Protein AF-A0A7S3W516-F1 (afdb_monomer_lite)

Radius of gyration: 30.5 Å; chains: 1; bounding box: 73×42×87 Å

pLDDT: mean 74.87, std 17.74, range [42.47, 96.94]

Foldseek 3Di:
DPPVVVVVVVVVVVVVVVVPDDDPPPPPDPPDDPDDLVVLVVLLVVLVVLLVVLVVVQVVVVVVCVVVVHDCDDDDPVSVVSNVVSVVSNVVSVVVNPPDPPPPPVVVVVVPDDPVNVVPDVVDDDPPDDDDD

Structure (mmCIF, N/CA/C/O backbone):
data_AF-A0A7S3W516-F1
#
_entry.id   AF-A0A7S3W516-F1
#
loop_
_atom_site.group_PDB
_atom_site.id
_atom_site.type_symbol
_atom_site.label_atom_id
_atom_site.label_alt_id
_atom_site.label_comp_id
_atom_site.label_asym_id
_atom_site.label_entity_id
_atom_site.label_seq_id
_atom_site.pdbx_PDB_ins_code
_atom_site.Cartn_x
_atom_site.Cartn_y
_atom_site.Cartn_z
_atom_site.occupancy
_atom_site.B_iso_or_equiv
_atom_site.auth_seq_id
_atom_site.auth_comp_id
_atom_site.auth_asym_id
_atom_site.auth_atom_id
_atom_site.pdbx_PDB_model_num
ATOM 1 N N . SER A 1 1 ? 33.590 -25.329 -58.283 1.00 51.53 1 SER A N 1
ATOM 2 C CA . SER A 1 1 ? 32.890 -24.061 -57.970 1.00 51.53 1 SER A CA 1
ATOM 3 C C . SER A 1 1 ? 31.579 -24.236 -57.178 1.00 51.53 1 SER A C 1
ATOM 5 O O . SER A 1 1 ? 31.190 -23.356 -56.424 1.00 51.53 1 SER A O 1
ATOM 7 N N . THR A 1 2 ? 30.899 -25.387 -57.240 1.00 47.38 2 THR A N 1
ATOM 8 C CA . THR A 1 2 ? 29.562 -25.606 -56.634 1.00 47.38 2 THR A CA 1
ATOM 9 C C . THR A 1 2 ? 29.532 -25.837 -55.112 1.00 47.38 2 THR A C 1
ATOM 11 O O . THR A 1 2 ? 28.496 -25.636 -54.482 1.00 47.38 2 THR A O 1
ATOM 14 N N . ARG A 1 3 ? 30.657 -26.202 -54.480 1.00 44.75 3 ARG A N 1
ATOM 15 C CA . ARG A 1 3 ? 30.704 -26.583 -53.051 1.00 44.75 3 ARG A CA 1
ATOM 16 C C . ARG A 1 3 ? 30.733 -25.391 -52.072 1.00 44.75 3 ARG A C 1
ATOM 18 O O . ARG A 1 3 ? 30.340 -25.543 -50.919 1.00 44.75 3 ARG A O 1
ATOM 25 N N . LEU A 1 4 ? 31.140 -24.200 -52.527 1.00 47.53 4 LEU A N 1
ATOM 26 C CA . LEU A 1 4 ? 31.179 -22.979 -51.700 1.00 47.53 4 LEU A CA 1
ATOM 27 C C . LEU A 1 4 ? 29.794 -22.338 -51.514 1.00 47.53 4 LEU A C 1
ATOM 29 O O . LEU A 1 4 ? 29.487 -21.852 -50.428 1.00 47.53 4 LEU A O 1
ATOM 33 N N . ARG A 1 5 ? 28.920 -22.416 -52.526 1.00 47.72 5 ARG A N 1
ATOM 34 C CA . ARG A 1 5 ? 27.558 -21.856 -52.471 1.00 47.72 5 ARG A CA 1
ATOM 35 C C . ARG A 1 5 ? 26.639 -22.629 -51.513 1.00 47.72 5 ARG A C 1
ATOM 37 O O . ARG A 1 5 ? 25.768 -22.042 -50.887 1.00 47.72 5 ARG A O 1
ATOM 44 N N . SER A 1 6 ? 26.872 -23.930 -51.329 1.00 44.97 6 SER A N 1
ATOM 45 C CA . SER A 1 6 ? 26.084 -24.740 -50.387 1.00 44.97 6 SER A CA 1
ATOM 46 C C . SER A 1 6 ? 26.412 -24.434 -48.920 1.00 44.97 6 SER A C 1
ATOM 48 O O . SER A 1 6 ? 25.537 -24.522 -48.061 1.00 44.97 6 SER A O 1
ATOM 50 N N . ARG A 1 7 ? 27.658 -24.031 -48.620 1.00 48.19 7 ARG A N 1
ATOM 51 C CA . ARG A 1 7 ? 28.064 -23.629 -47.263 1.00 48.19 7 ARG A CA 1
ATOM 52 C C . ARG A 1 7 ? 27.474 -22.280 -46.860 1.00 48.19 7 ARG A C 1
ATOM 54 O O . ARG A 1 7 ? 27.042 -22.150 -45.719 1.00 48.19 7 ARG A O 1
ATOM 61 N N . SER A 1 8 ? 27.394 -21.311 -47.777 1.00 48.34 8 SER A N 1
ATOM 62 C CA . SER A 1 8 ? 26.785 -20.011 -47.468 1.00 48.34 8 SER A CA 1
ATOM 63 C C . SER A 1 8 ? 25.295 -20.150 -47.151 1.00 48.34 8 SER A C 1
ATOM 65 O O . SER A 1 8 ? 24.838 -19.587 -46.166 1.00 48.34 8 SER A O 1
ATOM 67 N N . VAL A 1 9 ? 24.562 -20.982 -47.899 1.00 53.91 9 VAL A N 1
ATOM 68 C CA . VAL A 1 9 ? 23.133 -21.242 -47.648 1.00 53.91 9 VAL A CA 1
ATOM 69 C C . VAL A 1 9 ? 22.910 -21.930 -46.294 1.00 53.91 9 VAL A C 1
ATOM 71 O O . VAL A 1 9 ? 21.996 -21.551 -45.564 1.00 53.91 9 VAL A O 1
ATOM 74 N N . CYS A 1 10 ? 23.766 -22.884 -45.904 1.00 51.56 10 CYS A N 1
ATOM 75 C CA . CYS A 1 10 ? 23.671 -23.548 -44.596 1.00 51.56 10 CYS A CA 1
ATOM 76 C C . CYS A 1 10 ? 23.959 -22.595 -43.422 1.00 51.56 10 CYS A C 1
ATOM 78 O O . CYS A 1 10 ? 23.261 -22.643 -42.410 1.00 51.56 10 CYS A O 1
ATOM 80 N N . VAL A 1 11 ? 24.944 -21.699 -43.564 1.00 55.41 11 VAL A N 1
ATOM 81 C CA . VAL A 1 11 ? 25.270 -20.687 -42.542 1.00 55.41 11 VAL A CA 1
ATOM 82 C C . VAL A 1 11 ? 24.156 -19.642 -42.421 1.00 55.41 11 VAL A C 1
ATOM 84 O O . VAL A 1 11 ? 23.785 -19.273 -41.307 1.00 55.41 11 VAL A O 1
ATOM 87 N N . SER A 1 12 ? 23.562 -19.211 -43.538 1.00 50.62 12 SER A N 1
ATOM 88 C CA . SER A 1 12 ? 22.412 -18.297 -43.537 1.00 50.62 12 SER A CA 1
ATOM 89 C C . SER A 1 12 ? 21.181 -18.920 -42.874 1.00 50.62 12 SER A C 1
ATOM 91 O O . SER A 1 12 ? 20.505 -18.259 -42.089 1.00 50.62 12 SER A O 1
ATOM 93 N N . ARG A 1 13 ? 20.926 -20.213 -43.112 1.00 50.72 13 ARG A N 1
ATOM 94 C CA . ARG A 1 13 ? 19.796 -20.945 -42.520 1.00 50.72 13 ARG A CA 1
ATOM 95 C C . ARG A 1 13 ? 19.961 -21.153 -41.009 1.00 50.72 13 ARG A C 1
ATOM 97 O O . ARG A 1 13 ? 19.009 -20.955 -40.263 1.00 50.72 13 ARG A O 1
ATOM 104 N N . ALA A 1 14 ? 21.181 -21.425 -40.539 1.00 50.25 14 ALA A N 1
ATOM 105 C CA . ALA A 1 14 ? 21.490 -21.527 -39.108 1.00 50.25 14 ALA A CA 1
ATOM 106 C C . ALA A 1 14 ? 21.394 -20.178 -38.361 1.00 50.25 14 ALA A C 1
ATOM 108 O O . ALA A 1 14 ? 21.156 -20.150 -37.153 1.00 50.25 14 ALA A O 1
ATOM 109 N N . ARG A 1 15 ? 21.573 -19.052 -39.068 1.00 50.97 15 ARG A N 1
ATOM 110 C CA . ARG A 1 15 ? 21.383 -17.699 -38.516 1.00 50.97 15 ARG A CA 1
ATOM 111 C C . ARG A 1 15 ? 19.898 -17.318 -38.428 1.00 50.97 15 ARG A C 1
ATOM 113 O O . ARG A 1 15 ? 19.520 -16.635 -37.482 1.00 50.97 15 ARG A O 1
ATOM 120 N N . GLN A 1 16 ? 19.078 -17.806 -39.364 1.00 46.81 16 GLN A N 1
ATOM 121 C CA . GLN A 1 16 ? 17.623 -17.612 -39.401 1.00 46.81 16 GLN A CA 1
ATOM 122 C C . GLN A 1 16 ? 16.901 -18.402 -38.290 1.00 46.81 16 GLN A C 1
ATOM 124 O O . GLN A 1 16 ? 16.024 -17.865 -37.622 1.00 46.81 16 GLN A O 1
ATOM 129 N N . GLU A 1 17 ? 17.312 -19.647 -38.027 1.00 43.97 17 GLU A N 1
ATOM 130 C CA . GLU A 1 17 ? 16.685 -20.520 -37.013 1.00 43.97 17 GLU A CA 1
ATOM 131 C C . GLU A 1 17 ? 16.887 -20.034 -35.565 1.00 43.97 17 GLU A C 1
ATOM 133 O O . GLU A 1 17 ? 16.081 -20.329 -34.688 1.00 43.97 17 GLU A O 1
ATOM 138 N N . ARG A 1 18 ? 17.916 -19.217 -35.288 1.00 48.38 18 ARG A N 1
ATOM 139 C CA . ARG A 1 18 ? 18.103 -18.614 -33.953 1.00 48.38 18 ARG A CA 1
ATOM 140 C C . ARG A 1 18 ? 17.135 -17.470 -33.641 1.00 48.38 18 ARG A C 1
ATOM 142 O O . ARG A 1 18 ? 17.079 -17.051 -32.487 1.00 48.38 18 ARG A O 1
ATOM 149 N N . GLN A 1 19 ? 16.395 -16.954 -34.625 1.00 48.16 19 GLN A N 1
ATOM 150 C CA . GLN A 1 19 ? 15.377 -15.924 -34.390 1.00 48.16 19 GLN A CA 1
ATOM 151 C C . GLN A 1 19 ? 14.000 -16.493 -34.011 1.00 48.16 19 GLN A C 1
ATOM 153 O O . GLN A 1 19 ? 13.150 -15.721 -33.579 1.00 48.16 19 GLN A O 1
ATOM 158 N N . LEU A 1 20 ? 13.771 -17.809 -34.125 1.00 49.78 20 LEU A N 1
ATOM 159 C CA . LEU A 1 20 ? 12.426 -18.392 -34.022 1.00 49.78 20 LEU A CA 1
ATOM 160 C C . LEU A 1 20 ? 12.100 -19.092 -32.692 1.00 49.78 20 LEU A C 1
ATOM 162 O O . LEU A 1 20 ? 11.021 -19.662 -32.560 1.00 49.78 20 LEU A O 1
ATOM 166 N N . CYS A 1 21 ? 12.979 -19.038 -31.689 1.00 42.47 21 CYS A N 1
ATOM 167 C CA . CYS A 1 21 ? 12.656 -19.548 -30.355 1.00 42.47 21 CYS A CA 1
ATOM 168 C C . CYS A 1 21 ? 12.195 -18.395 -29.447 1.00 42.47 21 CYS A C 1
ATOM 170 O O . CYS A 1 21 ? 13.051 -17.656 -28.943 1.00 42.47 21 CYS A O 1
ATOM 172 N N . PRO A 1 22 ? 10.881 -18.219 -29.198 1.00 54.09 22 PRO A N 1
ATOM 173 C CA . PRO A 1 22 ? 10.440 -17.367 -28.103 1.00 54.09 22 PRO A CA 1
ATOM 174 C C . PRO A 1 22 ? 10.981 -17.933 -26.774 1.00 54.09 22 PRO A C 1
ATOM 176 O O . PRO A 1 22 ? 11.089 -19.153 -26.616 1.00 54.09 22 PRO A O 1
ATOM 179 N N . PRO A 1 23 ? 11.387 -17.079 -25.820 1.00 53.94 23 PRO A N 1
ATOM 180 C CA . PRO A 1 23 ? 11.963 -17.532 -24.558 1.00 53.94 23 PRO A CA 1
ATOM 181 C C . PRO A 1 23 ? 10.955 -18.390 -23.762 1.00 53.94 23 PRO A C 1
ATOM 183 O O . PRO A 1 23 ? 9.813 -17.960 -23.586 1.00 53.94 23 PRO A O 1
ATOM 186 N N . PRO A 1 24 ? 11.358 -19.553 -23.208 1.00 48.94 24 PRO A N 1
ATOM 187 C CA . PRO A 1 24 ? 10.523 -20.373 -22.326 1.00 48.94 24 PRO A CA 1
ATOM 188 C C . PRO A 1 24 ? 10.446 -19.743 -20.925 1.00 48.94 24 PRO A C 1
ATOM 190 O O . PRO A 1 24 ? 10.977 -20.264 -19.950 1.00 48.94 24 PRO A O 1
ATOM 193 N N . GLY A 1 25 ? 9.843 -18.560 -20.839 1.00 50.69 25 GLY A N 1
ATOM 194 C CA . GLY A 1 25 ? 9.722 -17.816 -19.583 1.00 50.69 25 GLY A CA 1
ATOM 195 C C . GLY A 1 25 ? 8.803 -16.597 -19.628 1.00 50.69 25 GLY A C 1
ATOM 196 O O . GLY A 1 25 ? 8.590 -15.967 -18.600 1.00 50.69 25 GLY A O 1
ATOM 197 N N . SER A 1 26 ? 8.232 -16.245 -20.783 1.00 48.56 26 SER A N 1
ATOM 198 C CA . SER A 1 26 ? 7.387 -15.051 -20.930 1.00 48.56 26 SER A CA 1
ATOM 199 C C . SER A 1 26 ? 5.898 -15.278 -20.637 1.00 48.56 26 SER A C 1
ATOM 201 O O . SER A 1 26 ? 5.092 -14.397 -20.911 1.00 48.56 26 SER A O 1
ATOM 203 N N . ALA A 1 27 ? 5.509 -16.439 -20.103 1.00 45.97 27 ALA A N 1
ATOM 204 C CA . ALA A 1 27 ? 4.103 -16.842 -20.004 1.00 45.97 27 ALA A CA 1
ATOM 205 C C . ALA A 1 27 ? 3.436 -16.613 -18.632 1.00 45.97 27 ALA A C 1
ATOM 207 O O . ALA A 1 27 ? 2.302 -17.042 -18.454 1.00 45.97 27 ALA A O 1
ATOM 208 N N . LEU A 1 28 ? 4.091 -15.969 -17.657 1.00 48.19 28 LEU A N 1
ATOM 209 C CA . LEU A 1 28 ? 3.564 -15.930 -16.279 1.00 48.19 28 LEU A CA 1
ATOM 210 C C . LEU A 1 28 ? 3.475 -14.555 -15.615 1.00 48.19 28 LEU A C 1
ATOM 212 O O . LEU A 1 28 ? 3.163 -14.485 -14.430 1.00 48.19 28 LEU A O 1
ATOM 216 N N . LEU A 1 29 ? 3.667 -13.461 -16.353 1.00 50.22 29 LEU A N 1
ATOM 217 C CA . LEU A 1 29 ? 3.315 -12.138 -15.839 1.00 50.22 29 LEU A CA 1
ATOM 218 C C . LEU A 1 29 ? 2.205 -11.537 -16.698 1.00 50.22 29 LEU A C 1
ATOM 220 O O . LEU A 1 29 ? 2.380 -11.437 -17.914 1.00 50.22 29 LEU A O 1
ATOM 224 N N . PRO A 1 30 ? 1.057 -11.168 -16.100 1.00 48.44 30 PRO A N 1
ATOM 225 C CA . PRO A 1 30 ? -0.030 -10.572 -16.845 1.00 48.44 30 PRO A CA 1
ATOM 226 C C . PRO A 1 30 ? 0.456 -9.254 -17.441 1.00 48.44 30 PRO A C 1
ATOM 228 O O . PRO A 1 30 ? 0.784 -8.297 -16.742 1.00 48.44 30 PRO A O 1
ATOM 231 N N . SER A 1 31 ? 0.486 -9.231 -18.766 1.00 51.06 31 SER A N 1
ATOM 232 C CA . SER A 1 31 ? 0.634 -8.059 -19.615 1.00 51.06 31 SER A CA 1
ATOM 233 C C . SER A 1 31 ? -0.583 -7.143 -19.448 1.00 51.06 31 SER A C 1
ATOM 235 O O . SER A 1 31 ? -1.399 -7.033 -20.361 1.00 51.06 31 SER A O 1
ATOM 237 N N . HIS A 1 32 ? -0.771 -6.522 -18.281 1.00 56.94 32 HIS A N 1
ATOM 238 C CA . HIS A 1 32 ? -1.908 -5.633 -18.070 1.00 56.94 32 HIS A CA 1
ATOM 239 C C . HIS A 1 32 ? -1.520 -4.312 -17.409 1.00 56.94 32 HIS A C 1
ATOM 241 O O . HIS A 1 32 ? -1.041 -4.259 -16.280 1.00 56.94 32 HIS A O 1
ATOM 247 N N . MET A 1 33 ? -1.830 -3.258 -18.170 1.00 54.06 33 MET A N 1
ATOM 248 C CA . MET A 1 33 ? -1.877 -1.841 -17.825 1.00 54.06 33 MET A CA 1
ATOM 249 C C . MET A 1 33 ? -0.530 -1.117 -17.677 1.00 54.06 33 MET A C 1
ATOM 251 O O . MET A 1 33 ? 0.154 -1.169 -16.657 1.00 54.06 33 MET A O 1
ATOM 255 N N . GLY A 1 34 ? -0.210 -0.328 -18.711 1.00 60.75 34 GLY A N 1
ATOM 256 C CA . GLY A 1 34 ? 0.831 0.703 -18.725 1.00 60.75 34 GLY A CA 1
ATOM 257 C C . GLY A 1 34 ? 0.504 1.871 -17.792 1.00 60.75 34 GLY A C 1
ATOM 258 O O . GLY A 1 34 ? 0.298 3.000 -18.225 1.00 60.75 34 GLY A O 1
ATOM 259 N N . VAL A 1 35 ? 0.427 1.593 -16.496 1.00 69.31 35 VAL A N 1
ATOM 260 C CA . VAL A 1 35 ? 0.272 2.589 -15.438 1.00 69.31 35 VAL A CA 1
ATOM 261 C C . VAL A 1 35 ? 1.640 3.226 -15.188 1.00 69.31 35 VAL A C 1
ATOM 263 O O . VAL A 1 35 ? 2.656 2.545 -15.049 1.00 69.31 35 VAL A O 1
ATOM 266 N N . GLY A 1 36 ? 1.707 4.557 -15.182 1.00 79.62 36 GLY A N 1
ATOM 267 C CA . GLY A 1 36 ? 2.976 5.266 -15.013 1.00 79.62 36 GLY A CA 1
ATOM 268 C C . GLY A 1 36 ? 3.635 4.981 -13.655 1.00 79.62 36 GLY A C 1
ATOM 269 O O . GLY A 1 36 ? 2.966 4.860 -12.634 1.00 79.62 36 GLY A O 1
ATOM 270 N N . ARG A 1 37 ? 4.975 4.971 -13.600 1.00 81.06 37 ARG A N 1
ATOM 271 C CA . ARG A 1 37 ? 5.760 4.719 -12.367 1.00 81.06 37 ARG A CA 1
ATOM 272 C C . ARG A 1 37 ? 5.354 5.594 -11.169 1.00 81.06 37 ARG A C 1
ATOM 274 O O . ARG A 1 37 ? 5.514 5.183 -10.022 1.00 81.06 37 ARG A O 1
ATOM 281 N N . ARG A 1 38 ? 4.856 6.811 -11.410 1.00 88.38 38 ARG A N 1
ATOM 282 C CA . ARG A 1 38 ? 4.367 7.714 -10.353 1.00 88.38 38 ARG A CA 1
ATOM 283 C C . ARG A 1 38 ? 3.104 7.177 -9.683 1.00 88.38 38 ARG A C 1
ATOM 285 O O . ARG A 1 38 ? 3.021 7.235 -8.464 1.00 88.38 38 ARG A O 1
ATOM 292 N N . PHE A 1 39 ? 2.193 6.587 -10.448 1.00 89.94 39 PHE A N 1
ATOM 293 C CA . PHE A 1 39 ? 0.963 6.003 -9.922 1.00 89.94 39 PHE A CA 1
ATOM 294 C C . PHE A 1 39 ? 1.245 4.832 -8.983 1.00 89.94 39 PHE A C 1
ATOM 296 O O . PHE A 1 39 ? 0.662 4.789 -7.910 1.00 89.94 39 PHE A O 1
ATOM 303 N N . TYR A 1 40 ? 2.194 3.948 -9.307 1.00 90.50 40 TYR A N 1
ATOM 304 C CA . TYR A 1 40 ? 2.572 2.853 -8.401 1.00 90.50 40 TYR A CA 1
ATOM 305 C C . TYR A 1 40 ? 3.140 3.357 -7.069 1.00 90.50 40 TYR A C 1
ATOM 307 O O . TYR A 1 40 ? 2.792 2.841 -6.013 1.00 90.50 40 TYR A O 1
ATOM 315 N N . LYS A 1 41 ? 3.951 4.424 -7.089 1.00 90.31 41 LYS A N 1
ATOM 316 C CA . LYS A 1 41 ? 4.432 5.064 -5.852 1.00 90.31 41 LYS A CA 1
ATOM 317 C C . LYS A 1 41 ? 3.287 5.653 -5.027 1.00 90.31 41 LYS A C 1
ATOM 319 O O . LYS A 1 41 ? 3.279 5.495 -3.811 1.00 90.31 41 LYS A O 1
ATOM 324 N N . LEU A 1 42 ? 2.334 6.312 -5.687 1.00 94.00 42 LEU A N 1
ATOM 325 C CA . LEU A 1 42 ? 1.147 6.861 -5.030 1.00 94.00 42 LEU A CA 1
ATOM 326 C C . LEU A 1 42 ? 0.250 5.754 -4.467 1.00 94.00 42 LEU A C 1
ATOM 328 O O . LEU A 1 42 ? -0.231 5.891 -3.351 1.00 94.00 42 LEU A O 1
ATOM 332 N N . ALA A 1 43 ? 0.081 4.641 -5.183 1.00 93.06 43 ALA A N 1
ATOM 333 C CA . ALA A 1 43 ? -0.674 3.482 -4.716 1.00 93.06 43 ALA A CA 1
ATOM 334 C C . ALA A 1 43 ? -0.042 2.863 -3.460 1.00 93.06 43 ALA A C 1
ATOM 336 O O . ALA A 1 43 ? -0.746 2.585 -2.491 1.00 93.06 43 ALA A O 1
ATOM 337 N N . VAL A 1 44 ? 1.290 2.723 -3.433 1.00 94.06 44 VAL A N 1
ATOM 338 C CA . VAL A 1 44 ? 2.011 2.266 -2.234 1.00 94.06 44 VAL A CA 1
ATOM 339 C C . VAL A 1 44 ? 1.827 3.257 -1.082 1.00 94.06 44 VAL A C 1
ATOM 341 O O . VAL A 1 44 ? 1.455 2.843 0.013 1.00 94.06 44 VAL A O 1
ATOM 344 N N . ALA A 1 45 ? 1.994 4.562 -1.314 1.00 95.62 45 ALA A N 1
ATOM 345 C CA . ALA A 1 45 ? 1.766 5.573 -0.278 1.00 95.62 45 ALA A CA 1
ATOM 346 C C . ALA A 1 45 ? 0.322 5.544 0.266 1.00 95.62 45 ALA A C 1
ATOM 348 O O . ALA A 1 45 ? 0.115 5.581 1.478 1.00 95.62 45 ALA A O 1
ATOM 349 N N . ALA A 1 46 ? -0.672 5.408 -0.615 1.00 95.56 46 ALA A N 1
ATOM 350 C CA . ALA A 1 46 ? -2.076 5.294 -0.241 1.00 95.56 46 ALA A CA 1
ATOM 351 C C . ALA A 1 46 ? -2.350 4.030 0.586 1.00 95.56 46 ALA A C 1
ATOM 353 O O . ALA A 1 46 ? -3.070 4.104 1.579 1.00 95.56 46 ALA A O 1
ATOM 354 N N . SER A 1 47 ? -1.739 2.891 0.237 1.00 95.19 47 SER A N 1
ATOM 355 C CA . SER A 1 47 ? -1.880 1.651 1.013 1.00 95.19 47 SER A CA 1
ATOM 356 C C . SER A 1 47 ? -1.386 1.808 2.457 1.00 95.19 47 SER A C 1
ATOM 358 O O . SER A 1 47 ? -2.050 1.345 3.376 1.00 95.19 47 SER A O 1
ATOM 360 N N . VAL A 1 48 ? -0.294 2.546 2.689 1.00 96.19 48 VAL A N 1
ATOM 361 C CA . VAL A 1 48 ? 0.218 2.815 4.046 1.00 96.19 48 VAL A CA 1
ATOM 362 C C . VAL A 1 48 ? -0.750 3.685 4.852 1.00 96.19 48 VAL A C 1
ATOM 364 O O . VAL A 1 48 ? -1.024 3.386 6.013 1.00 96.19 48 VAL A O 1
ATOM 367 N N . LEU A 1 49 ? -1.311 4.732 4.240 1.00 96.81 49 LEU A N 1
ATOM 368 C CA . LEU A 1 49 ? -2.305 5.590 4.896 1.00 96.81 49 LEU A CA 1
ATOM 369 C C . LEU A 1 49 ? -3.591 4.822 5.227 1.00 96.81 49 LEU A C 1
ATOM 371 O O . LEU A 1 49 ? -4.121 4.942 6.331 1.00 96.81 49 LEU A O 1
ATOM 375 N N . LEU A 1 50 ? -4.068 3.995 4.298 1.00 95.69 50 LEU A N 1
ATOM 376 C CA . LEU A 1 50 ? -5.238 3.148 4.518 1.00 95.69 50 LEU A CA 1
ATOM 377 C C . LEU A 1 50 ? -4.974 2.084 5.592 1.00 95.69 50 LEU A C 1
ATOM 379 O O . LEU A 1 50 ? -5.861 1.802 6.395 1.00 95.69 50 LEU A O 1
ATOM 383 N N . LEU A 1 51 ? -3.759 1.532 5.661 1.00 95.44 51 LEU A N 1
ATOM 384 C CA . LEU A 1 51 ? -3.372 0.587 6.708 1.00 95.44 51 LEU A CA 1
ATOM 385 C C . LEU A 1 51 ? -3.388 1.251 8.090 1.00 95.44 51 LEU A C 1
ATOM 387 O O . LEU A 1 51 ? -3.903 0.675 9.051 1.00 95.44 51 LEU A O 1
ATOM 391 N N . ALA A 1 52 ? -2.884 2.485 8.184 1.00 96.50 52 ALA A N 1
ATOM 392 C CA . ALA A 1 52 ? -2.969 3.278 9.406 1.00 96.50 52 ALA A CA 1
ATOM 393 C C . ALA A 1 52 ? -4.431 3.527 9.807 1.00 96.50 52 ALA A C 1
ATOM 395 O O . ALA A 1 52 ? -4.798 3.305 10.959 1.00 96.50 52 ALA A O 1
ATOM 396 N N . HIS A 1 53 ? -5.287 3.894 8.850 1.00 95.19 53 HIS A N 1
ATOM 397 C CA . HIS A 1 53 ? -6.715 4.100 9.089 1.00 95.19 53 HIS A CA 1
ATOM 398 C C . HIS A 1 53 ? -7.408 2.835 9.625 1.00 95.19 53 HIS A C 1
ATOM 400 O O . HIS A 1 53 ? -8.090 2.887 10.647 1.00 95.19 53 HIS A O 1
ATOM 406 N N . VAL A 1 54 ? -7.189 1.679 8.987 1.00 95.50 54 VAL A N 1
ATOM 407 C CA . VAL A 1 54 ? -7.729 0.381 9.438 1.00 95.50 54 VAL A CA 1
ATOM 408 C C . VAL A 1 54 ? -7.274 0.050 10.856 1.00 95.50 54 VAL A C 1
ATOM 410 O O . VAL A 1 54 ? -8.070 -0.415 11.672 1.00 95.50 54 VAL A O 1
ATOM 413 N N . THR A 1 55 ? -6.010 0.329 11.167 1.00 94.69 55 THR A N 1
ATOM 414 C CA . THR A 1 55 ? -5.437 0.077 12.492 1.00 94.69 55 THR A CA 1
ATOM 415 C C . THR A 1 55 ? -6.096 0.955 13.556 1.00 94.69 55 THR A C 1
ATOM 417 O O . THR A 1 55 ? -6.462 0.453 14.617 1.00 94.69 55 THR A O 1
ATOM 420 N N . VAL A 1 56 ? -6.324 2.242 13.266 1.00 95.81 56 VAL A N 1
ATOM 421 C CA . VAL A 1 56 ? -7.043 3.149 14.176 1.00 95.81 56 VAL A CA 1
ATOM 422 C C . VAL A 1 56 ? -8.474 2.663 14.413 1.00 95.81 56 VAL A C 1
ATOM 424 O O . VAL A 1 56 ? -8.899 2.577 15.565 1.00 95.81 56 VAL A O 1
ATOM 427 N N . CYS A 1 57 ? -9.199 2.265 13.363 1.00 93.25 57 CYS A N 1
ATOM 428 C CA . CYS A 1 57 ? -10.545 1.701 13.503 1.00 93.25 57 CYS A CA 1
ATOM 429 C C . CYS A 1 57 ? -10.558 0.434 14.376 1.00 93.25 57 CYS A C 1
ATOM 431 O O . CYS A 1 57 ? -11.447 0.272 15.213 1.00 93.25 57 CYS A O 1
ATOM 433 N N . ALA A 1 58 ? -9.563 -0.445 14.224 1.00 93.19 58 ALA A N 1
ATOM 434 C CA . ALA A 1 58 ? -9.440 -1.661 15.025 1.00 93.19 58 ALA A CA 1
ATOM 435 C C . ALA A 1 58 ? -9.152 -1.364 16.506 1.00 93.19 58 ALA A C 1
ATOM 437 O O . ALA A 1 58 ? -9.751 -1.983 17.389 1.00 93.19 58 ALA A O 1
ATOM 438 N N . ILE A 1 59 ? -8.277 -0.392 16.788 1.00 94.38 59 ILE A N 1
ATOM 439 C CA . ILE A 1 59 ? -7.983 0.054 18.157 1.00 94.38 59 ILE A CA 1
ATOM 440 C C . ILE A 1 59 ? -9.243 0.641 18.795 1.00 94.38 59 ILE A C 1
ATOM 442 O O . ILE A 1 59 ? -9.629 0.221 19.885 1.00 94.38 59 ILE A O 1
ATOM 446 N N . GLN A 1 60 ? -9.928 1.549 18.096 1.00 93.81 60 GLN A N 1
ATOM 447 C CA . GLN A 1 60 ? -11.142 2.186 18.604 1.00 93.81 60 GLN A CA 1
ATOM 448 C C . GLN A 1 60 ? -12.247 1.162 18.887 1.00 93.81 60 GLN A C 1
ATOM 450 O O . GLN A 1 60 ? -12.929 1.255 19.906 1.00 93.81 60 GLN A O 1
ATOM 455 N N . HIS A 1 61 ? -12.403 0.158 18.021 1.00 92.00 61 HIS A N 1
ATOM 456 C CA . HIS A 1 61 ? -13.360 -0.925 18.234 1.00 92.00 61 HIS A CA 1
ATOM 457 C C . HIS A 1 61 ? -13.064 -1.708 19.522 1.00 92.00 61 HIS A C 1
ATOM 459 O O . HIS A 1 61 ? -13.977 -2.035 20.281 1.00 92.00 61 HIS A O 1
ATOM 465 N N . ARG A 1 62 ? -11.782 -1.957 19.816 1.00 89.62 62 ARG A N 1
ATOM 466 C CA . ARG A 1 62 ? -11.368 -2.624 21.055 1.00 89.62 62 ARG A CA 1
ATOM 467 C C . ARG A 1 62 ? -11.688 -1.783 22.291 1.00 89.62 62 ARG A C 1
ATOM 469 O O . ARG A 1 62 ? -12.178 -2.329 23.275 1.00 89.62 62 ARG A O 1
ATOM 476 N N . GLU A 1 63 ? -11.423 -0.480 22.251 1.00 92.38 63 GLU A N 1
ATOM 477 C CA . GLU A 1 63 ? -11.742 0.423 23.366 1.00 92.38 63 GLU A CA 1
ATOM 478 C C . GLU A 1 63 ? -13.255 0.555 23.581 1.00 92.38 63 GLU A C 1
ATOM 480 O O . GLU A 1 63 ? -13.723 0.540 24.718 1.00 92.38 63 GLU A O 1
ATOM 485 N N . TYR A 1 64 ? -14.035 0.579 22.498 1.00 90.69 64 TYR A N 1
ATOM 486 C CA . TYR A 1 64 ? -15.495 0.577 22.565 1.00 90.69 64 TYR A CA 1
ATOM 487 C C . TYR A 1 64 ? -16.043 -0.668 23.282 1.00 90.69 64 TYR A C 1
ATOM 489 O O . TYR A 1 64 ? -16.878 -0.550 24.178 1.00 90.69 64 TYR A O 1
ATOM 497 N N . LEU A 1 65 ? -15.534 -1.860 22.955 1.00 91.31 65 LEU A N 1
ATOM 498 C CA . LEU A 1 65 ? -15.963 -3.101 23.612 1.00 91.31 65 LEU A CA 1
ATOM 499 C C . LEU A 1 65 ? -15.612 -3.132 25.104 1.00 91.31 65 LEU A C 1
ATOM 501 O O . LEU A 1 65 ? -16.421 -3.593 25.910 1.00 91.31 65 LEU A O 1
ATOM 505 N N . LYS A 1 66 ? -14.445 -2.591 25.485 1.00 89.88 66 LYS A N 1
ATOM 506 C CA . LYS A 1 66 ? -14.060 -2.446 26.897 1.00 89.88 66 LYS A CA 1
ATOM 507 C C . LYS A 1 66 ? -15.023 -1.534 27.654 1.00 89.88 66 LYS A C 1
ATOM 509 O O . LYS A 1 66 ? -15.415 -1.870 28.767 1.00 89.88 66 LYS A O 1
ATOM 514 N N . ALA A 1 67 ? -15.415 -0.410 27.052 1.00 92.19 67 ALA A N 1
ATOM 515 C CA . ALA A 1 67 ? -16.347 0.534 27.664 1.00 92.19 67 ALA A CA 1
ATOM 516 C C . ALA A 1 67 ? -17.741 -0.078 27.885 1.00 92.19 67 ALA A C 1
ATOM 518 O O . ALA A 1 67 ? -18.387 0.206 28.888 1.00 92.19 67 ALA A O 1
ATOM 519 N N . MET A 1 68 ? -18.180 -0.958 26.983 1.00 91.06 68 MET A N 1
ATOM 520 C CA . MET A 1 68 ? -19.495 -1.611 27.046 1.00 91.06 68 MET A CA 1
ATOM 521 C C . MET A 1 68 ? -19.504 -2.919 27.861 1.00 91.06 68 MET A C 1
ATOM 523 O O . MET A 1 68 ? -20.535 -3.590 27.914 1.00 91.06 68 MET A O 1
ATOM 527 N N . GLN A 1 69 ? -18.369 -3.306 28.463 1.00 87.94 69 GLN A N 1
ATOM 528 C CA . GLN A 1 69 ? -18.170 -4.580 29.177 1.00 87.94 69 GLN A CA 1
ATOM 529 C C . GLN A 1 69 ? -18.616 -5.830 28.390 1.00 87.94 69 GLN A C 1
ATOM 531 O O . GLN A 1 69 ? -18.999 -6.843 28.972 1.00 87.94 69 GLN A O 1
ATOM 536 N N . GLN A 1 70 ? -18.562 -5.778 27.057 1.00 85.38 70 GLN A N 1
ATOM 537 C CA . GLN A 1 70 ? -18.932 -6.905 26.202 1.00 85.38 70 GLN A CA 1
ATOM 538 C C . GLN A 1 70 ? -17.714 -7.815 25.956 1.00 85.38 70 GLN A C 1
ATOM 540 O O . GLN A 1 70 ? -16.596 -7.313 25.794 1.00 85.38 70 GLN A O 1
ATOM 545 N N . PRO A 1 71 ? -17.890 -9.147 25.898 1.00 82.06 71 PRO A N 1
ATOM 546 C CA . PRO A 1 71 ? -16.801 -10.064 25.575 1.00 82.06 71 PRO A CA 1
ATOM 547 C C . PRO A 1 71 ? -16.330 -9.885 24.120 1.00 82.06 71 PRO A C 1
ATOM 549 O O . PRO A 1 71 ? -17.132 -9.727 23.202 1.00 82.06 71 PRO A O 1
ATOM 552 N N . PHE A 1 72 ? -15.013 -9.933 23.890 1.00 77.94 72 PHE A N 1
ATOM 553 C CA . PHE A 1 72 ? -14.428 -9.864 22.546 1.00 77.94 72 PHE A CA 1
ATOM 554 C C . PHE A 1 72 ? -14.568 -11.219 21.839 1.00 77.94 72 PHE A C 1
ATOM 556 O O . PHE A 1 72 ? -13.824 -12.148 22.147 1.00 77.94 72 PHE A O 1
ATOM 563 N N . THR A 1 73 ? -15.516 -11.348 20.908 1.00 80.94 73 THR A N 1
ATOM 564 C CA . THR A 1 73 ? -15.712 -12.598 20.147 1.00 80.94 73 THR A CA 1
ATOM 565 C C . THR A 1 73 ? -14.976 -12.576 18.807 1.00 80.94 73 THR A C 1
ATOM 567 O O . THR A 1 73 ? -14.221 -13.496 18.507 1.00 80.94 73 THR A O 1
ATOM 570 N N . TYR A 1 74 ? -15.164 -11.530 18.000 1.00 82.81 74 TYR A N 1
ATOM 571 C CA .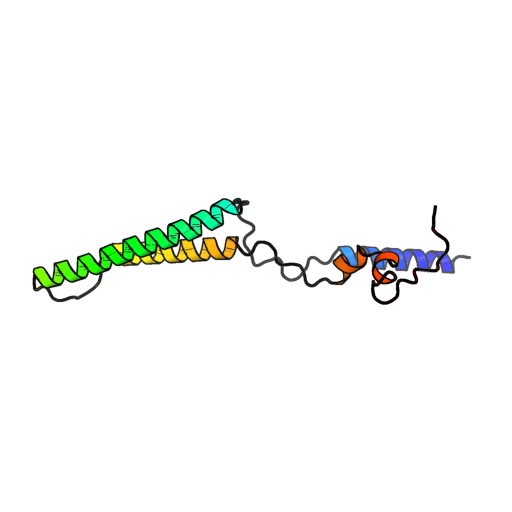 TYR A 1 74 ? -14.538 -11.398 16.683 1.00 82.81 74 TYR A CA 1
ATOM 572 C C . TYR A 1 74 ? -14.481 -9.928 16.244 1.00 82.81 74 TYR A C 1
ATOM 574 O O . TYR A 1 74 ? -15.392 -9.161 16.560 1.00 82.81 74 TYR A O 1
ATOM 582 N N . PRO A 1 75 ? -13.436 -9.514 15.503 1.00 84.25 75 PRO A N 1
ATOM 583 C CA . PRO A 1 75 ? -13.433 -8.217 14.841 1.00 84.25 75 PRO A CA 1
ATOM 584 C C . PRO A 1 75 ? -14.514 -8.178 13.744 1.00 84.25 75 PRO A C 1
ATOM 586 O O . PRO A 1 75 ? -14.793 -9.205 13.117 1.00 84.25 75 PRO A O 1
ATOM 589 N N . PRO A 1 76 ? -15.123 -7.012 13.477 1.00 88.88 76 PRO A N 1
ATOM 590 C CA . PRO A 1 76 ? -16.138 -6.875 12.441 1.00 88.88 76 PRO A CA 1
ATOM 591 C C . PRO A 1 76 ? -15.547 -7.172 11.059 1.00 88.88 76 PRO A C 1
ATOM 593 O O . PRO A 1 76 ? -14.413 -6.792 10.753 1.00 88.88 76 PRO A O 1
ATOM 596 N N . VAL A 1 77 ? -16.349 -7.824 10.214 1.00 90.50 77 VAL A N 1
ATOM 597 C CA . VAL A 1 77 ? -15.955 -8.289 8.871 1.00 90.50 77 VAL A CA 1
ATOM 598 C C . VAL A 1 77 ? -15.429 -7.144 8.001 1.00 90.50 77 VAL A C 1
ATOM 600 O O . VAL A 1 77 ? -14.460 -7.328 7.270 1.00 90.50 77 VAL A O 1
ATOM 603 N N . GLU A 1 78 ? -15.988 -5.946 8.157 1.00 91.88 78 GLU A N 1
ATOM 604 C CA . GLU A 1 78 ? -15.563 -4.737 7.443 1.00 91.88 78 GLU A CA 1
ATOM 605 C C . GLU A 1 78 ? -14.075 -4.410 7.652 1.00 91.88 78 GLU A C 1
ATOM 607 O O . GLU A 1 78 ? -13.356 -4.139 6.692 1.00 91.88 78 GLU A O 1
ATOM 612 N N . ILE A 1 79 ? -13.567 -4.497 8.890 1.00 93.62 79 ILE A N 1
ATOM 613 C CA . ILE A 1 79 ? -12.156 -4.197 9.200 1.00 93.62 79 ILE A CA 1
ATOM 614 C C . ILE A 1 79 ? -11.238 -5.239 8.553 1.00 93.62 79 ILE A C 1
ATOM 616 O O . ILE A 1 79 ? -10.175 -4.901 8.028 1.00 93.62 79 ILE A O 1
ATOM 620 N N . VAL A 1 80 ? -11.660 -6.505 8.565 1.00 94.12 80 VAL A N 1
ATOM 621 C CA . VAL A 1 80 ? -10.911 -7.610 7.958 1.00 94.12 80 VAL A CA 1
ATOM 622 C C . VAL A 1 80 ? -10.849 -7.444 6.438 1.00 94.12 80 VAL A C 1
ATOM 624 O O . VAL A 1 80 ? -9.768 -7.545 5.856 1.00 94.12 80 VAL A O 1
ATOM 627 N N . LEU A 1 81 ? -11.980 -7.127 5.801 1.00 94.75 81 LEU A N 1
ATOM 628 C CA . LEU A 1 81 ? -12.064 -6.907 4.359 1.00 94.75 81 LEU A CA 1
ATOM 629 C C . LEU A 1 81 ? -11.224 -5.697 3.928 1.00 94.75 81 LEU A C 1
ATOM 631 O O . LEU A 1 81 ? -10.444 -5.797 2.981 1.00 94.75 81 LEU A O 1
ATOM 635 N N . GLN A 1 82 ? -11.313 -4.580 4.656 1.00 95.06 82 GLN A N 1
ATOM 636 C CA . GLN A 1 82 ? -10.515 -3.385 4.383 1.00 95.06 82 GLN A CA 1
ATOM 637 C C . GLN A 1 82 ? -9.011 -3.688 4.494 1.00 95.06 82 GLN A C 1
ATOM 639 O O . GLN A 1 82 ? -8.236 -3.282 3.630 1.00 95.06 82 GLN A O 1
ATOM 644 N N . CYS A 1 83 ? -8.591 -4.445 5.514 1.00 95.56 83 CYS A N 1
ATOM 645 C CA . CYS A 1 83 ? -7.197 -4.860 5.681 1.00 95.56 83 CYS A CA 1
ATOM 646 C C . CYS A 1 83 ? -6.712 -5.727 4.507 1.00 95.56 83 CYS A C 1
ATOM 648 O O . CYS A 1 83 ? -5.640 -5.481 3.950 1.00 95.56 83 CYS A O 1
ATOM 650 N N . ALA A 1 84 ? -7.528 -6.695 4.076 1.00 96.12 84 ALA A N 1
ATOM 651 C CA . ALA A 1 84 ? -7.221 -7.549 2.932 1.00 96.12 84 ALA A CA 1
ATOM 652 C C . ALA A 1 84 ? -7.077 -6.740 1.631 1.00 96.12 84 ALA A C 1
ATOM 654 O O . ALA A 1 84 ? -6.107 -6.923 0.895 1.00 96.12 84 ALA A O 1
ATOM 655 N N . LEU A 1 85 ? -7.991 -5.798 1.374 1.00 95.69 85 LEU A N 1
ATOM 656 C CA . LEU A 1 85 ? -7.929 -4.912 0.207 1.00 95.69 85 LEU A CA 1
ATOM 657 C C . LEU A 1 85 ? -6.665 -4.048 0.211 1.00 95.69 85 LEU A C 1
ATOM 659 O O . LEU A 1 85 ? -5.993 -3.933 -0.813 1.00 95.69 85 LEU A O 1
ATOM 663 N N . VAL A 1 86 ? -6.310 -3.474 1.362 1.00 96.94 86 VAL A N 1
ATOM 664 C CA . VAL A 1 86 ? -5.098 -2.658 1.519 1.00 96.94 86 VAL A CA 1
ATOM 665 C C . VAL A 1 86 ? -3.835 -3.478 1.267 1.00 96.94 86 VAL A C 1
ATOM 667 O O . VAL A 1 86 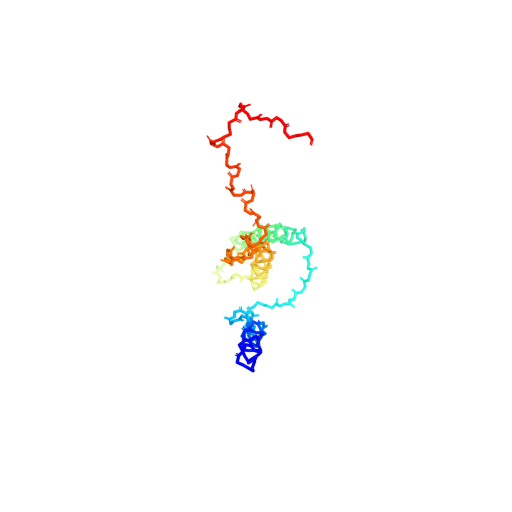? -2.916 -2.997 0.602 1.00 96.94 86 VAL A O 1
ATOM 670 N N . LEU A 1 87 ? -3.800 -4.726 1.738 1.00 95.12 87 LEU A N 1
ATOM 671 C CA . LEU A 1 87 ? -2.674 -5.630 1.529 1.00 95.12 87 LEU A CA 1
ATOM 672 C C . LEU A 1 87 ? -2.510 -5.995 0.048 1.00 95.12 87 LEU A C 1
ATOM 674 O O . LEU A 1 87 ? -1.400 -5.922 -0.480 1.00 95.12 87 LEU A O 1
ATOM 678 N N . VAL A 1 88 ? -3.608 -6.316 -0.642 1.00 95.38 88 VAL A N 1
ATOM 679 C CA . VAL A 1 88 ? -3.593 -6.598 -2.087 1.00 95.38 88 VAL A CA 1
ATOM 680 C C . VAL A 1 88 ? -3.168 -5.362 -2.883 1.00 95.38 88 VAL A C 1
ATOM 682 O O . VAL A 1 88 ? -2.325 -5.471 -3.773 1.00 95.38 88 VAL A O 1
ATOM 685 N N . LEU A 1 89 ? -3.683 -4.177 -2.538 1.00 93.88 89 LEU A N 1
ATOM 686 C CA . LEU A 1 89 ? -3.309 -2.910 -3.174 1.00 93.88 89 LEU A CA 1
ATOM 687 C C . LEU A 1 89 ? -1.814 -2.601 -2.990 1.00 93.88 89 LEU A C 1
ATOM 689 O O . LEU A 1 89 ? -1.138 -2.205 -3.941 1.00 93.88 89 LEU A O 1
ATOM 693 N N . GLY A 1 90 ? -1.289 -2.805 -1.779 1.00 94.19 90 GLY A N 1
ATOM 694 C CA . GLY A 1 90 ? 0.125 -2.617 -1.463 1.00 94.19 90 GLY A CA 1
ATOM 695 C C . GLY A 1 90 ? 1.018 -3.595 -2.226 1.00 94.19 90 GLY A C 1
ATOM 696 O O . GLY A 1 90 ? 1.993 -3.176 -2.852 1.00 94.19 90 GLY A O 1
ATOM 697 N N . ALA A 1 91 ? 0.653 -4.881 -2.252 1.00 91.25 91 ALA A N 1
ATOM 698 C CA . ALA A 1 91 ? 1.368 -5.903 -3.013 1.00 91.25 91 ALA A CA 1
ATOM 699 C C . ALA A 1 91 ? 1.388 -5.576 -4.514 1.00 91.25 91 ALA A C 1
ATOM 701 O O . ALA A 1 91 ? 2.453 -5.575 -5.131 1.00 91.25 91 ALA A O 1
ATOM 702 N N . TRP A 1 92 ? 0.238 -5.206 -5.084 1.00 90.69 92 TRP A N 1
ATOM 703 C CA . TRP A 1 92 ? 0.136 -4.758 -6.474 1.00 90.69 92 TRP A CA 1
ATOM 704 C C . TRP A 1 92 ? 1.024 -3.535 -6.752 1.00 90.69 92 TRP A C 1
ATOM 706 O O . TRP A 1 92 ? 1.755 -3.495 -7.743 1.00 90.69 92 TRP A O 1
ATOM 716 N N . GLY A 1 93 ? 1.016 -2.553 -5.846 1.00 90.31 93 GLY A N 1
ATOM 717 C CA . GLY A 1 93 ? 1.845 -1.354 -5.935 1.00 90.31 93 GLY A CA 1
ATOM 718 C C . GLY A 1 93 ? 3.347 -1.654 -5.941 1.00 90.31 93 GLY A C 1
ATOM 719 O O . GLY A 1 93 ? 4.081 -1.107 -6.766 1.00 90.31 93 GLY A O 1
ATOM 720 N N . VAL A 1 94 ? 3.808 -2.542 -5.055 1.00 89.75 94 VAL A N 1
ATOM 721 C CA . VAL A 1 94 ? 5.225 -2.928 -4.946 1.00 89.75 94 VAL A CA 1
ATOM 722 C C . VAL A 1 94 ? 5.680 -3.737 -6.159 1.00 89.75 94 VAL A C 1
ATOM 724 O O . VAL A 1 94 ? 6.751 -3.463 -6.704 1.00 89.75 94 VAL A O 1
ATOM 727 N N . LEU A 1 95 ? 4.862 -4.681 -6.632 1.00 88.19 95 LEU A N 1
ATOM 728 C CA . LEU A 1 95 ? 5.167 -5.460 -7.835 1.00 88.19 95 LEU A CA 1
ATOM 729 C C . LEU A 1 95 ? 5.294 -4.561 -9.076 1.00 88.19 95 LEU A C 1
ATOM 731 O O . LEU A 1 95 ? 6.210 -4.746 -9.873 1.00 88.19 95 LEU A O 1
ATOM 735 N N . GLY A 1 96 ? 4.463 -3.521 -9.194 1.00 84.31 96 GLY A N 1
ATOM 736 C CA . GLY A 1 96 ? 4.561 -2.535 -10.277 1.00 84.31 96 GLY A CA 1
ATOM 737 C C . GLY A 1 96 ? 5.807 -1.634 -10.233 1.00 84.31 96 GLY A C 1
ATOM 738 O O . GLY A 1 96 ? 6.180 -1.039 -11.247 1.00 84.31 96 GLY A O 1
ATOM 739 N N . LEU A 1 97 ? 6.500 -1.527 -9.090 1.00 81.38 97 LEU A N 1
ATOM 740 C CA . LEU A 1 97 ? 7.758 -0.768 -8.983 1.00 81.38 97 LEU A CA 1
ATOM 741 C C . LEU A 1 97 ? 8.960 -1.520 -9.579 1.00 81.38 97 LEU A C 1
ATOM 743 O O . LEU A 1 97 ? 9.905 -0.870 -10.048 1.00 81.38 97 LEU A O 1
ATOM 747 N N . GLN A 1 98 ? 8.915 -2.858 -9.609 1.00 70.94 98 GLN A N 1
ATOM 748 C CA . GLN A 1 98 ? 9.926 -3.759 -10.187 1.00 70.94 98 GLN A CA 1
ATOM 749 C C . GLN A 1 98 ? 9.871 -3.750 -11.728 1.00 70.94 98 GLN A C 1
ATOM 751 O O . GLN A 1 98 ? 9.645 -4.750 -12.395 1.00 70.94 98 GLN A O 1
ATOM 756 N N . ALA A 1 99 ? 10.053 -2.569 -12.319 1.00 62.59 99 ALA A N 1
ATO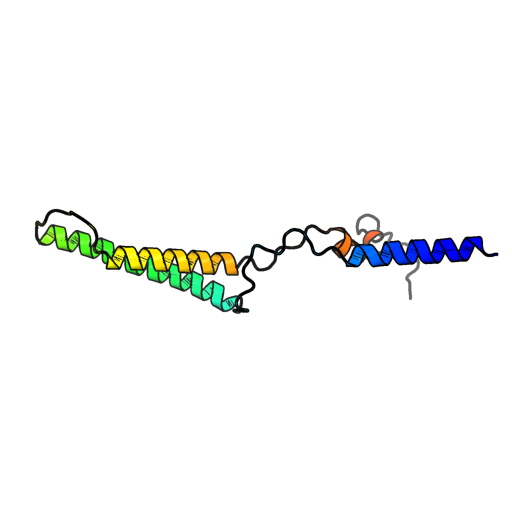M 757 C CA . ALA A 1 99 ? 9.845 -2.359 -13.752 1.00 62.59 99 ALA A CA 1
ATOM 758 C C . ALA A 1 99 ? 11.112 -2.494 -14.613 1.00 62.59 99 ALA A C 1
ATOM 760 O O . ALA A 1 99 ? 11.043 -2.248 -15.808 1.00 62.59 99 ALA A O 1
ATOM 761 N N . ASN A 1 100 ? 12.271 -2.853 -14.053 1.00 64.88 100 ASN A N 1
ATOM 762 C CA . ASN A 1 100 ? 13.500 -2.977 -14.845 1.00 64.88 100 ASN A CA 1
ATOM 763 C C . ASN A 1 100 ? 14.286 -4.222 -14.444 1.00 64.88 100 ASN A C 1
ATOM 765 O O . ASN A 1 100 ? 15.383 -4.130 -13.895 1.00 64.88 100 ASN A O 1
ATOM 769 N N . PHE A 1 101 ? 13.732 -5.395 -14.737 1.00 70.50 101 PHE A N 1
ATOM 770 C CA . PHE A 1 101 ? 14.550 -6.598 -14.797 1.00 70.50 101 PHE A CA 1
ATOM 771 C C . PHE A 1 101 ? 15.503 -6.453 -15.985 1.00 70.50 101 PHE A C 1
ATOM 773 O O . PHE A 1 101 ? 15.092 -6.561 -17.141 1.00 70.50 101 PHE A O 1
ATOM 780 N N . VAL A 1 102 ? 16.775 -6.153 -15.709 1.00 71.81 102 VAL A N 1
ATOM 781 C CA . VAL A 1 102 ? 17.815 -6.197 -16.738 1.00 71.81 102 VAL A CA 1
ATOM 782 C C . VAL A 1 102 ? 17.975 -7.664 -17.139 1.00 71.81 102 VAL A C 1
ATOM 784 O O . VAL A 1 102 ? 18.287 -8.495 -16.282 1.00 71.81 102 VAL A O 1
ATOM 787 N N . PRO A 1 103 ? 17.744 -8.029 -18.410 1.00 72.62 103 PRO A N 1
ATOM 788 C CA . PRO A 1 103 ? 17.949 -9.400 -18.836 1.00 72.62 103 PRO A CA 1
ATOM 789 C C . PRO A 1 103 ? 19.433 -9.755 -18.680 1.00 72.62 103 PRO A C 1
ATOM 791 O O . PRO A 1 103 ? 20.294 -9.053 -19.204 1.00 72.62 103 PRO A O 1
ATOM 794 N N . ILE A 1 104 ? 19.735 -10.890 -18.040 1.00 75.75 104 ILE A N 1
ATOM 795 C CA . ILE A 1 104 ? 21.103 -11.413 -17.797 1.00 75.75 104 ILE A CA 1
ATOM 796 C C . ILE A 1 104 ? 21.803 -11.842 -19.114 1.00 75.75 104 ILE A C 1
ATOM 798 O O . ILE A 1 104 ? 22.835 -12.507 -19.128 1.00 75.75 104 ILE A O 1
ATOM 802 N N . ARG A 1 105 ? 21.267 -11.463 -20.281 1.00 73.31 105 ARG A N 1
ATOM 803 C CA . ARG A 1 105 ? 21.918 -11.682 -21.574 1.00 73.31 105 ARG A CA 1
ATOM 804 C C . ARG A 1 105 ? 23.055 -10.676 -21.730 1.00 73.31 105 ARG A C 1
ATOM 806 O O . ARG A 1 105 ? 22.917 -9.658 -22.396 1.00 73.31 105 ARG A O 1
ATOM 813 N N . THR A 1 106 ? 24.200 -11.000 -21.142 1.00 61.47 106 THR A N 1
ATOM 814 C CA . THR A 1 106 ? 25.455 -10.244 -21.276 1.00 61.47 106 THR A CA 1
ATOM 815 C C . THR A 1 106 ? 25.824 -10.018 -22.742 1.00 61.47 106 THR A C 1
ATOM 817 O O . THR A 1 106 ? 26.310 -8.952 -23.100 1.00 61.47 106 THR A O 1
ATOM 820 N N . THR A 1 107 ? 25.487 -10.958 -23.626 1.00 65.50 107 THR A N 1
ATOM 821 C CA .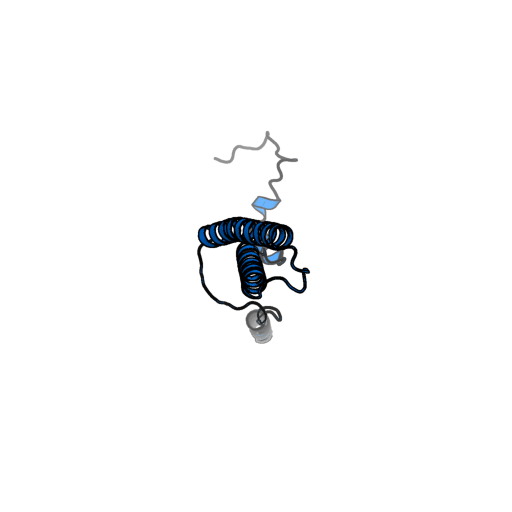 THR A 1 107 ? 25.750 -10.868 -25.069 1.00 65.50 107 THR A CA 1
ATOM 822 C C . THR A 1 107 ? 25.124 -9.651 -25.755 1.00 65.50 107 THR A C 1
ATOM 824 O O . THR A 1 107 ? 25.723 -9.142 -26.693 1.00 65.50 107 THR A O 1
ATOM 827 N N . THR A 1 108 ? 23.969 -9.138 -25.313 1.00 65.38 108 THR A N 1
ATOM 828 C CA . THR A 1 108 ? 23.327 -7.970 -25.952 1.00 65.38 108 THR A CA 1
ATOM 829 C C . THR A 1 108 ? 23.866 -6.636 -25.440 1.00 65.38 108 THR A C 1
ATOM 831 O O . THR A 1 108 ? 23.840 -5.653 -26.177 1.00 65.38 108 THR A O 1
ATOM 834 N N . HIS A 1 109 ? 24.366 -6.595 -24.201 1.00 65.19 109 HIS A N 1
ATOM 835 C CA . HIS A 1 109 ? 25.077 -5.439 -23.652 1.00 65.19 109 HIS A CA 1
ATOM 836 C C . HIS A 1 109 ? 26.499 -5.357 -24.223 1.00 65.19 109 HIS A C 1
ATOM 838 O O . HIS A 1 109 ? 26.906 -4.305 -24.707 1.00 65.19 109 HIS A O 1
ATOM 844 N N . LEU A 1 110 ? 27.210 -6.490 -24.268 1.00 66.12 110 LEU A N 1
ATOM 845 C CA . LEU A 1 110 ? 28.556 -6.587 -24.838 1.00 66.12 110 LEU A CA 1
ATOM 846 C C . LEU A 1 110 ? 28.557 -6.365 -26.357 1.00 66.12 110 LEU A C 1
ATOM 848 O O . LEU A 1 110 ? 29.479 -5.747 -26.864 1.00 66.12 110 LEU A O 1
ATOM 852 N N . ALA A 1 111 ? 27.512 -6.778 -27.086 1.00 68.88 111 ALA A N 1
ATOM 853 C CA . ALA A 1 111 ? 27.406 -6.501 -28.525 1.00 68.88 111 ALA A CA 1
ATOM 854 C C . ALA A 1 111 ? 27.247 -5.007 -28.864 1.00 68.88 111 ALA A C 1
ATOM 856 O O . ALA A 1 111 ? 27.447 -4.627 -30.014 1.00 68.88 111 ALA A O 1
ATOM 857 N N . LYS A 1 112 ? 26.860 -4.167 -27.893 1.00 73.31 112 LYS A N 1
ATOM 858 C CA . LYS A 1 112 ? 26.803 -2.706 -28.057 1.00 73.31 112 LYS A CA 1
ATOM 859 C C . LYS A 1 112 ? 28.133 -2.026 -27.734 1.00 73.31 112 LYS A C 1
ATOM 861 O O . LYS A 1 112 ? 28.317 -0.881 -28.131 1.00 73.31 112 LYS A O 1
ATOM 866 N N . GLN A 1 113 ? 29.034 -2.700 -27.018 1.00 76.50 113 GLN A N 1
ATOM 867 C CA . GLN A 1 113 ? 30.376 -2.194 -26.752 1.00 76.50 113 GLN A CA 1
ATOM 868 C C . GLN A 1 113 ? 31.277 -2.519 -27.947 1.00 76.50 113 GLN A C 1
ATOM 870 O O . GLN A 1 113 ? 31.356 -3.665 -28.387 1.00 76.50 113 GLN A O 1
ATOM 875 N N . THR A 1 114 ? 31.942 -1.504 -28.493 1.00 76.56 114 THR A N 1
ATOM 876 C CA . THR A 1 114 ? 32.976 -1.694 -29.514 1.00 76.56 114 THR A CA 1
ATOM 877 C C . THR A 1 114 ? 34.294 -2.084 -28.855 1.00 76.56 114 THR A C 1
ATOM 879 O O . THR A 1 114 ? 34.511 -1.814 -27.672 1.00 76.56 114 THR A O 1
ATOM 882 N N . VAL A 1 115 ? 35.185 -2.710 -29.625 1.00 73.38 115 VAL A N 1
ATOM 883 C CA . VAL A 1 115 ? 36.527 -3.088 -29.153 1.00 73.38 115 VAL A CA 1
ATOM 884 C C . VAL A 1 115 ? 37.296 -1.881 -28.604 1.00 73.38 115 VAL A C 1
ATOM 886 O O . VAL A 1 115 ? 37.911 -1.997 -27.553 1.00 73.38 115 VAL A O 1
ATOM 889 N N . ASP A 1 116 ? 37.125 -0.698 -29.201 1.00 70.06 116 ASP A N 1
ATOM 890 C CA . ASP A 1 116 ? 37.767 0.549 -28.759 1.00 70.06 116 ASP A CA 1
ATOM 891 C C . ASP A 1 116 ? 37.325 0.994 -27.352 1.00 70.06 116 ASP A C 1
ATOM 893 O O . ASP A 1 116 ? 38.093 1.599 -26.611 1.00 70.06 116 ASP A O 1
ATOM 897 N N . SER A 1 117 ? 36.087 0.672 -26.950 1.00 71.81 117 SER A N 1
ATOM 898 C CA . SER A 1 117 ? 35.572 0.979 -25.604 1.00 71.81 117 SER A CA 1
ATOM 899 C C . SER A 1 117 ? 36.091 0.020 -24.527 1.00 71.81 117 SER A C 1
ATOM 901 O O . SER A 1 117 ? 35.959 0.315 -23.341 1.00 71.81 117 SER A O 1
ATOM 903 N N . LEU A 1 118 ? 36.621 -1.140 -24.925 1.00 68.50 118 LEU A N 1
ATOM 904 C CA . LEU A 1 118 ? 37.222 -2.130 -24.026 1.00 68.50 118 LEU A CA 1
ATOM 905 C C . LEU A 1 118 ? 38.750 -1.986 -23.962 1.00 68.50 118 LEU A C 1
ATOM 907 O O . LEU A 1 118 ? 39.334 -2.275 -22.924 1.00 68.50 118 LEU A O 1
ATOM 911 N N . ASP A 1 119 ? 39.372 -1.524 -25.050 1.00 70.56 119 ASP A N 1
ATOM 912 C CA . ASP A 1 119 ? 40.827 -1.381 -25.195 1.00 70.56 119 ASP A CA 1
ATOM 913 C C . ASP A 1 119 ? 41.375 -0.110 -24.508 1.00 70.56 119 ASP A C 1
ATOM 915 O O . ASP A 1 119 ? 42.508 -0.078 -24.036 1.00 70.56 119 ASP A O 1
ATOM 919 N N . GLY A 1 120 ? 40.548 0.932 -24.364 1.00 68.19 120 GLY A N 1
ATOM 920 C CA . GLY A 1 120 ? 40.913 2.219 -23.754 1.00 68.19 120 GLY A CA 1
ATOM 921 C C . GLY A 1 120 ? 40.780 2.297 -22.227 1.00 68.19 120 GLY A C 1
ATOM 922 O O . GLY A 1 120 ? 40.304 3.310 -21.712 1.00 68.19 120 GLY A O 1
ATOM 923 N N . GLY A 1 121 ? 41.135 1.243 -21.487 1.00 71.62 121 GLY A N 1
ATOM 924 C CA . GLY A 1 121 ? 41.081 1.260 -20.020 1.00 71.62 121 GLY A CA 1
ATOM 925 C C . GLY A 1 121 ? 41.947 2.387 -19.418 1.00 71.62 121 GLY A C 1
ATOM 926 O O . GLY A 1 121 ? 43.085 2.573 -19.849 1.00 71.62 121 GLY A O 1
ATOM 927 N N . PRO A 1 122 ? 41.468 3.129 -18.396 1.00 69.38 122 PRO A N 1
ATOM 928 C CA . PRO A 1 122 ? 42.183 4.290 -17.847 1.00 69.38 122 PRO A CA 1
ATOM 929 C C . PRO A 1 122 ? 43.504 3.934 -17.144 1.00 69.38 122 PRO A C 1
ATOM 931 O O . PRO A 1 122 ? 44.295 4.821 -16.842 1.00 69.38 122 PRO A O 1
ATOM 934 N N . GLU A 1 123 ? 43.745 2.649 -16.884 1.00 73.75 123 GLU A N 1
ATOM 935 C CA . GLU A 1 123 ? 44.945 2.121 -16.229 1.00 73.75 123 GLU A CA 1
ATOM 936 C C . GLU A 1 123 ? 46.217 2.271 -17.090 1.00 73.75 123 GLU A C 1
ATOM 938 O O . GLU A 1 123 ? 47.303 2.434 -16.540 1.00 73.75 123 GLU A O 1
ATOM 943 N N . TRP A 1 124 ? 46.097 2.289 -18.426 1.00 66.69 124 TRP A N 1
ATOM 944 C CA . TRP A 1 124 ? 47.247 2.222 -19.347 1.00 66.69 124 TRP A CA 1
ATOM 945 C C . TRP A 1 124 ? 47.303 3.376 -20.356 1.00 66.69 124 TRP A C 1
ATOM 947 O O . TRP A 1 124 ? 47.857 3.235 -21.447 1.00 66.69 124 TRP A O 1
ATOM 957 N N . VAL A 1 125 ? 46.739 4.539 -20.020 1.00 72.25 125 VAL A N 1
ATOM 958 C CA . VAL A 1 125 ? 46.771 5.706 -20.915 1.00 72.25 125 VAL A CA 1
ATOM 959 C C . VAL A 1 125 ? 48.178 6.306 -20.938 1.00 72.25 125 VAL A C 1
ATOM 961 O O . VAL A 1 125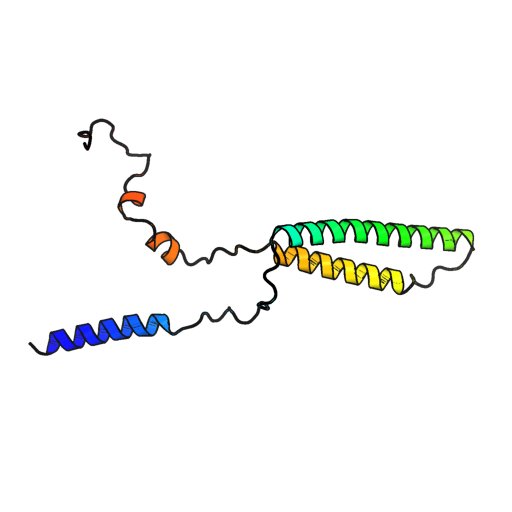 ? 48.613 6.978 -20.004 1.00 72.25 125 VAL A O 1
ATOM 964 N N . HIS A 1 126 ? 48.908 6.074 -22.029 1.00 75.38 126 HIS A N 1
ATOM 965 C CA . HIS A 1 126 ? 50.208 6.695 -22.264 1.00 75.38 126 HIS A CA 1
ATOM 966 C C . HIS A 1 126 ? 50.023 8.132 -22.780 1.00 75.38 126 HIS A C 1
ATOM 968 O O . HIS A 1 126 ? 49.581 8.356 -23.907 1.00 75.38 126 HIS A O 1
ATOM 974 N N . PHE A 1 127 ? 50.392 9.132 -21.973 1.00 74.75 127 PHE A N 1
ATOM 975 C CA . PHE A 1 127 ? 50.278 10.548 -22.361 1.00 74.75 127 PHE A CA 1
ATOM 976 C C . PHE A 1 127 ? 51.295 10.983 -23.432 1.00 74.75 127 PHE A C 1
ATOM 978 O O . PHE A 1 127 ? 51.125 12.031 -24.048 1.00 74.75 127 PHE A O 1
ATOM 985 N N . ASN A 1 128 ? 52.329 10.176 -23.694 1.00 78.94 128 ASN A N 1
ATOM 986 C CA . ASN A 1 128 ? 53.343 10.439 -24.719 1.00 78.94 128 ASN A CA 1
ATOM 987 C C . ASN A 1 128 ? 53.012 9.746 -26.052 1.00 78.94 128 ASN A C 1
ATOM 989 O O . ASN A 1 128 ? 53.817 8.994 -26.600 1.00 78.94 128 ASN A O 1
ATOM 993 N N . THR A 1 129 ? 51.801 9.966 -26.558 1.00 75.94 129 THR A N 1
ATOM 994 C CA . THR A 1 129 ? 51.378 9.472 -27.875 1.00 75.94 129 THR A CA 1
ATOM 995 C C . THR A 1 129 ? 51.094 10.669 -28.777 1.00 75.94 129 THR A C 1
ATOM 997 O O . THR A 1 129 ? 50.665 11.717 -28.295 1.00 75.94 129 THR A O 1
ATOM 1000 N N . ARG A 1 130 ? 51.344 10.552 -30.089 1.00 80.00 130 ARG A N 1
ATOM 1001 C CA . ARG A 1 130 ? 51.034 11.630 -31.047 1.00 80.00 130 ARG A CA 1
ATO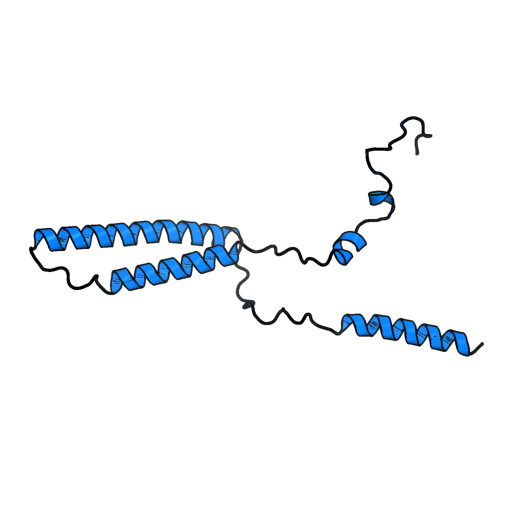M 1002 C C . ARG A 1 130 ? 49.561 12.054 -30.885 1.00 80.00 130 ARG A C 1
ATOM 1004 O O . ARG A 1 130 ? 48.701 11.172 -30.935 1.00 80.00 130 ARG A O 1
ATOM 1011 N N . PRO A 1 131 ? 49.244 13.347 -30.690 1.00 74.75 131 PRO A N 1
ATOM 1012 C CA . PRO A 1 131 ? 47.854 13.767 -30.597 1.00 74.75 131 PRO A CA 1
ATOM 1013 C C . PRO A 1 131 ? 47.171 13.478 -31.938 1.00 74.75 131 PRO A C 1
ATOM 1015 O O . PRO A 1 131 ? 47.616 13.949 -32.987 1.00 74.75 131 PRO A O 1
ATOM 1018 N N . LEU A 1 132 ? 46.127 12.647 -31.906 1.00 65.06 132 LEU A N 1
ATOM 1019 C CA . LEU A 1 132 ? 45.224 12.467 -33.040 1.00 65.06 132 LEU A CA 1
ATOM 1020 C C . LEU A 1 132 ? 44.478 13.797 -33.225 1.00 65.06 132 LEU A C 1
ATOM 1022 O O . LEU A 1 132 ? 43.837 14.275 -32.291 1.00 65.06 132 LEU A O 1
ATOM 1026 N N . ARG A 1 133 ? 44.666 14.419 -34.392 1.00 49.66 133 ARG A N 1
ATOM 1027 C CA . ARG A 1 133 ? 44.065 15.697 -34.792 1.00 49.66 133 ARG A CA 1
ATOM 1028 C C . ARG A 1 133 ? 42.707 15.476 -35.439 1.00 49.66 133 ARG A C 1
ATOM 1030 O O . ARG A 1 133 ? 42.592 14.476 -36.183 1.00 49.66 133 ARG A O 1
#

Organism: Emiliania huxleyi (NCBI:txid2903)

Sequence (133 aa):
STRLRSRSVCVSRARQERQLCPPPGSALLPSHMGVGRRFYKLAVAASVLLLAHVTVCAIQHREYLKAMQQPFTYPPVEIVLQCALVLVLGAWGVLGLQANFVPIRTTTHLAKQTVDSLDGGPEWVHFNTRPLR

Secondary structure (DSSP, 8-state):
-HHHHHHHHHHHHHHHHTTS---TT-SSS-------HHHHHHHHHHHHHHHHHHHHHHHHHHHHHHHTT-------HHHHHHHHHHHHHHHHHHHHH------S-HHHHHTTS-HHHHH--GGG--SSSPPP-